Protein AF-X0ZJU5-F1 (afdb_monomer_lite)

Foldseek 3Di:
DPLQQQKWKWKDWANHTQDTHRHSDQADPVDDDDDDDDDDPPIDIDMDMDGPDPDDDDGDDDDDDDDDD

Organism: NCBI:txid412755

pLDDT: mean 79.9, std 12.81, range [37.41, 94.31]

Radius of gyration: 13.55 Å; chains: 1; bounding box: 34×20×40 Å

Structure (mmCIF, N/CA/C/O backbone):
data_AF-X0ZJU5-F1
#
_entry.id   AF-X0ZJU5-F1
#
loop_
_atom_site.group_PDB
_atom_site.id
_atom_site.type_symbol
_atom_site.label_atom_id
_atom_site.label_alt_id
_atom_site.label_comp_id
_atom_site.label_asym_id
_atom_site.label_entity_id
_atom_site.label_seq_id
_atom_site.pdbx_PDB_ins_code
_atom_site.Cartn_x
_atom_site.Cartn_y
_atom_site.Cartn_z
_atom_site.occupancy
_atom_site.B_iso_or_equiv
_atom_site.auth_seq_id
_atom_site.auth_comp_id
_atom_site.auth_asym_id
_atom_site.auth_atom_id
_atom_site.pdbx_PDB_model_num
ATOM 1 N N . SER A 1 1 ? 5.385 -12.398 -24.663 1.00 37.41 1 SER A N 1
ATOM 2 C CA . SER A 1 1 ? 6.648 -12.067 -23.972 1.00 37.41 1 SER A CA 1
ATOM 3 C C . SER A 1 1 ? 6.434 -12.173 -22.478 1.00 37.41 1 SER A C 1
ATOM 5 O O . SER A 1 1 ? 5.342 -11.806 -22.053 1.00 37.41 1 SER A O 1
ATOM 7 N N . PRO A 1 2 ? 7.388 -12.691 -21.685 1.00 43.19 2 PRO A N 1
ATOM 8 C CA . PRO A 1 2 ? 7.220 -12.734 -20.238 1.00 43.19 2 PRO A CA 1
ATOM 9 C C . PRO A 1 2 ? 7.141 -11.287 -19.745 1.00 43.19 2 PRO A C 1
ATOM 11 O O . PRO A 1 2 ? 8.045 -10.495 -20.002 1.00 43.19 2 PRO A O 1
ATOM 14 N N . THR A 1 3 ? 6.026 -10.908 -19.127 1.00 50.03 3 THR A N 1
ATOM 15 C CA . THR A 1 3 ? 5.861 -9.582 -18.531 1.00 50.03 3 THR A CA 1
ATOM 16 C C . THR A 1 3 ? 6.685 -9.553 -17.256 1.00 50.03 3 THR A C 1
ATOM 18 O O . THR A 1 3 ? 6.218 -9.982 -16.202 1.00 50.03 3 THR A O 1
ATOM 21 N N . THR A 1 4 ? 7.940 -9.131 -17.357 1.00 54.56 4 THR A N 1
ATOM 22 C CA . THR A 1 4 ? 8.770 -8.861 -16.185 1.00 54.56 4 THR A CA 1
ATOM 23 C C . THR A 1 4 ? 8.007 -7.886 -15.289 1.00 54.56 4 THR A C 1
ATOM 25 O O . THR A 1 4 ? 7.510 -6.871 -15.771 1.00 54.56 4 THR A O 1
ATOM 28 N N . ALA A 1 5 ? 7.837 -8.212 -14.007 1.00 60.47 5 ALA A N 1
ATOM 29 C CA . ALA A 1 5 ? 7.213 -7.288 -13.069 1.00 60.47 5 ALA A CA 1
ATOM 30 C C . ALA A 1 5 ? 8.035 -5.989 -13.041 1.00 60.47 5 ALA A C 1
ATOM 32 O O . ALA A 1 5 ? 9.234 -6.020 -12.768 1.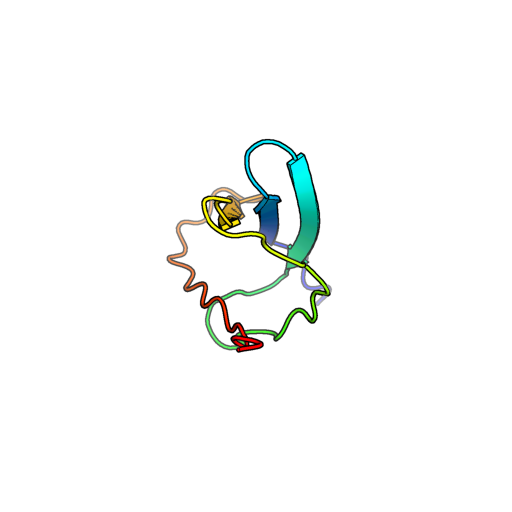00 60.47 5 ALA A O 1
ATOM 33 N N . HIS A 1 6 ? 7.413 -4.859 -13.376 1.00 72.62 6 HIS A N 1
ATOM 34 C CA . HIS A 1 6 ? 8.097 -3.564 -13.456 1.00 72.62 6 HIS A CA 1
ATOM 35 C C . HIS A 1 6 ? 8.074 -2.814 -12.126 1.00 72.62 6 HIS A C 1
ATOM 37 O O . HIS A 1 6 ? 8.794 -1.825 -11.967 1.00 72.62 6 HIS A O 1
ATOM 43 N N . LEU A 1 7 ? 7.262 -3.279 -11.174 1.00 79.62 7 LEU A N 1
ATOM 44 C CA . LEU A 1 7 ? 7.071 -2.645 -9.881 1.00 79.62 7 LEU A CA 1
ATOM 45 C C . LEU A 1 7 ? 6.646 -3.651 -8.801 1.00 79.62 7 LEU A C 1
ATOM 47 O O . LEU A 1 7 ? 6.089 -4.711 -9.092 1.00 79.62 7 LEU A O 1
ATOM 51 N N . SER A 1 8 ? 6.881 -3.284 -7.546 1.00 84.81 8 SER A N 1
ATOM 52 C CA . SER A 1 8 ? 6.325 -3.936 -6.357 1.00 84.81 8 SER A CA 1
ATOM 53 C C . SER A 1 8 ? 5.293 -3.006 -5.720 1.00 84.81 8 SER A C 1
ATOM 55 O O . SER A 1 8 ? 5.518 -1.798 -5.639 1.00 84.81 8 SER A O 1
ATOM 57 N N . VAL A 1 9 ? 4.162 -3.561 -5.290 1.00 87.50 9 VAL A N 1
ATOM 58 C CA . VAL A 1 9 ? 3.186 -2.903 -4.418 1.00 87.50 9 VAL A CA 1
ATOM 59 C C . VAL A 1 9 ? 3.422 -3.380 -3.000 1.00 87.50 9 VAL A C 1
ATOM 61 O O . VAL A 1 9 ? 3.530 -4.582 -2.757 1.00 87.50 9 VAL A O 1
ATOM 64 N N . ARG A 1 10 ? 3.451 -2.437 -2.060 1.00 90.44 10 ARG A N 1
ATOM 65 C CA . ARG A 1 10 ? 3.562 -2.740 -0.637 1.00 90.44 10 ARG A CA 1
ATOM 66 C C . ARG A 1 10 ? 2.477 -2.049 0.154 1.00 90.44 10 ARG A C 1
ATOM 68 O O . ARG A 1 10 ? 2.167 -0.883 -0.097 1.00 90.44 10 ARG A O 1
ATOM 75 N N . VAL A 1 11 ? 1.941 -2.772 1.126 1.0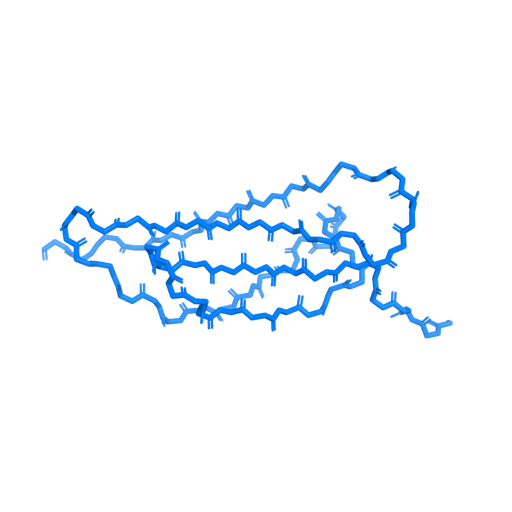0 91.94 11 VAL A N 1
ATOM 76 C CA . VAL A 1 11 ? 0.946 -2.253 2.064 1.00 91.94 11 VAL A CA 1
ATOM 77 C C . VAL A 1 11 ? 1.477 -2.414 3.474 1.00 91.94 11 VAL A C 1
ATOM 79 O O . VAL A 1 11 ? 2.000 -3.471 3.829 1.00 91.94 11 VAL A O 1
ATOM 82 N N . TYR A 1 12 ? 1.352 -1.349 4.254 1.00 93.06 12 TYR A N 1
ATOM 83 C CA . TYR A 1 12 ? 1.799 -1.269 5.632 1.00 93.06 12 TYR A CA 1
ATOM 84 C C . TYR A 1 12 ? 0.618 -0.964 6.543 1.00 93.06 12 TYR A C 1
ATOM 86 O O . TYR A 1 12 ? -0.189 -0.086 6.227 1.00 93.06 12 TYR A O 1
ATOM 94 N N . ARG A 1 13 ? 0.567 -1.640 7.689 1.00 94.31 13 ARG A N 1
ATOM 95 C CA . ARG A 1 13 ? -0.242 -1.239 8.839 1.00 94.31 13 ARG A CA 1
ATOM 96 C C . ARG A 1 13 ? 0.703 -0.647 9.869 1.00 94.31 13 ARG A C 1
ATOM 98 O O . ARG A 1 13 ? 1.589 -1.331 10.374 1.00 94.31 13 ARG A O 1
ATOM 105 N N . ASP A 1 14 ? 0.552 0.643 10.122 1.00 93.62 14 ASP A N 1
ATOM 106 C CA . ASP A 1 14 ? 1.484 1.454 10.899 1.00 93.62 14 ASP A CA 1
A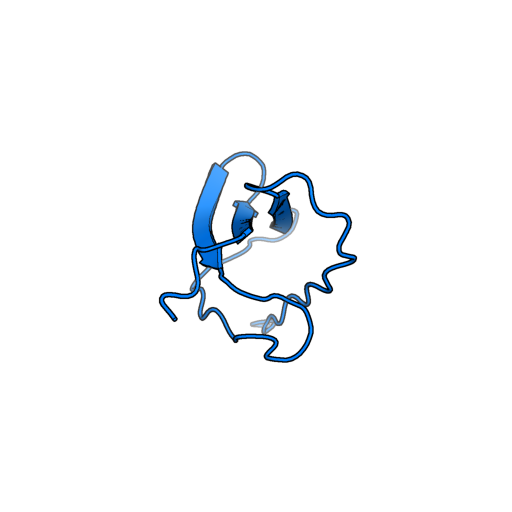TOM 107 C C . ASP A 1 14 ? 2.918 1.377 10.330 1.00 93.62 14 ASP A C 1
ATOM 109 O O . ASP A 1 14 ? 3.216 2.022 9.319 1.00 93.62 14 ASP A O 1
ATOM 113 N N . ALA A 1 15 ? 3.799 0.590 10.956 1.00 91.81 15 ALA A N 1
ATOM 114 C CA . ALA A 1 15 ? 5.176 0.341 10.514 1.00 91.81 15 ALA A CA 1
ATOM 115 C C . ALA A 1 15 ? 5.424 -1.112 10.056 1.00 91.81 15 ALA A C 1
ATOM 117 O O . ALA A 1 15 ? 6.529 -1.441 9.626 1.00 91.81 15 ALA A O 1
ATOM 118 N N . GLU A 1 16 ? 4.414 -1.980 10.139 1.00 91.62 16 GLU A N 1
ATOM 119 C CA . GLU A 1 16 ? 4.500 -3.392 9.771 1.00 91.62 16 GLU A CA 1
ATOM 120 C C . GLU A 1 16 ? 4.129 -3.583 8.296 1.00 91.62 16 GLU A C 1
ATOM 122 O O . GLU A 1 16 ? 3.075 -3.129 7.848 1.00 91.62 16 GLU A O 1
ATOM 127 N N . GLN A 1 17 ? 4.996 -4.249 7.528 1.00 91.31 17 GLN A N 1
ATOM 128 C CA . GLN A 1 17 ? 4.706 -4.599 6.139 1.00 91.31 17 GLN A CA 1
ATOM 129 C C . GLN A 1 17 ? 3.774 -5.812 6.097 1.00 91.31 17 GLN A C 1
ATOM 131 O O . GLN A 1 17 ? 4.160 -6.902 6.507 1.00 91.31 17 GLN A O 1
ATOM 136 N N . MET A 1 18 ? 2.579 -5.624 5.546 1.00 90.38 18 MET A N 1
ATOM 137 C CA . MET A 1 18 ? 1.542 -6.656 5.471 1.00 90.38 18 MET A CA 1
ATOM 138 C C . MET A 1 18 ? 1.548 -7.368 4.119 1.00 90.38 18 MET A C 1
ATOM 140 O O . MET A 1 18 ? 1.321 -8.571 4.044 1.00 90.38 18 MET A O 1
ATOM 144 N N . VAL A 1 19 ? 1.828 -6.627 3.042 1.00 87.69 19 VAL A N 1
ATOM 145 C CA . VAL A 1 19 ? 1.819 -7.150 1.670 1.00 87.69 19 VAL A CA 1
ATOM 146 C C . VAL A 1 19 ? 3.064 -6.711 0.913 1.00 87.69 19 VAL A C 1
ATOM 148 O O . VAL A 1 19 ? 3.476 -5.555 1.007 1.00 87.69 19 VAL A O 1
ATOM 151 N N . ASP A 1 20 ? 3.632 -7.641 0.142 1.00 87.88 20 ASP A N 1
ATOM 152 C CA . ASP A 1 20 ? 4.588 -7.390 -0.942 1.00 87.88 20 ASP A CA 1
ATOM 153 C C . ASP A 1 20 ? 4.107 -8.139 -2.187 1.00 87.88 20 ASP A C 1
ATOM 155 O O . ASP A 1 20 ? 4.064 -9.371 -2.200 1.00 87.88 20 ASP A O 1
ATOM 159 N N . PHE A 1 21 ? 3.698 -7.407 -3.218 1.00 84.12 21 PHE A N 1
ATOM 160 C CA . PHE A 1 21 ? 3.142 -7.985 -4.434 1.00 84.12 21 PHE A CA 1
ATOM 161 C C . PHE A 1 21 ? 3.882 -7.471 -5.665 1.00 84.12 21 PHE A C 1
ATOM 163 O O . PHE A 1 21 ? 3.894 -6.275 -5.954 1.00 84.12 21 PHE A O 1
ATOM 170 N N . LEU A 1 22 ? 4.478 -8.387 -6.427 1.00 83.00 22 LEU A N 1
ATOM 171 C CA . LEU A 1 22 ? 5.123 -8.069 -7.696 1.00 83.00 22 LEU A CA 1
ATOM 172 C C . LEU A 1 22 ? 4.069 -7.930 -8.792 1.00 83.00 22 LEU A C 1
ATOM 174 O O . LEU A 1 22 ? 3.355 -8.879 -9.106 1.00 83.00 22 LEU A O 1
ATOM 178 N N . CYS A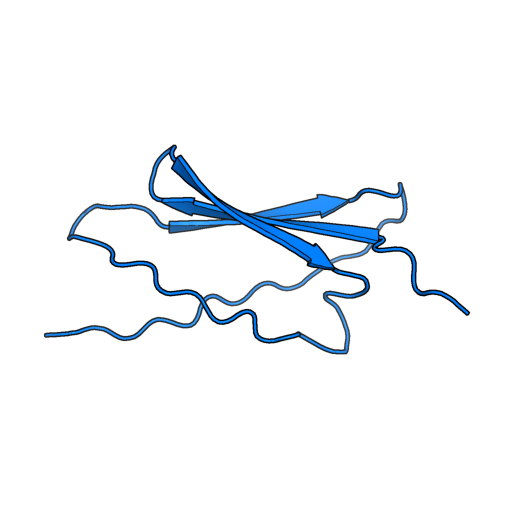 1 23 ? 4.005 -6.753 -9.406 1.00 75.38 23 CYS A N 1
ATOM 179 C CA . CYS A 1 23 ? 3.020 -6.442 -10.428 1.00 75.38 23 CYS A CA 1
ATOM 180 C C . CYS A 1 23 ? 3.704 -6.048 -11.742 1.00 75.38 23 CYS A C 1
ATOM 182 O O . CYS A 1 23 ? 4.707 -5.331 -11.775 1.00 75.38 23 CYS A O 1
ATOM 184 N N . SER A 1 24 ? 3.150 -6.520 -12.858 1.00 70.69 24 SER A N 1
ATOM 185 C CA . SER A 1 24 ? 3.597 -6.132 -14.195 1.00 70.69 24 SER A CA 1
ATOM 186 C C . SER A 1 24 ? 3.012 -4.793 -14.642 1.00 70.69 24 SER A C 1
ATOM 188 O O . SER A 1 24 ? 3.713 -4.055 -15.331 1.00 70.69 24 SER A O 1
ATOM 190 N N . GLN A 1 25 ? 1.775 -4.452 -14.249 1.00 63.03 25 GLN A N 1
ATOM 191 C CA . GLN A 1 25 ? 1.092 -3.215 -14.654 1.00 63.03 25 GLN A CA 1
ATOM 192 C C . GLN A 1 25 ? 0.062 -2.733 -13.609 1.00 63.03 25 GLN A C 1
ATOM 194 O O . GLN A 1 25 ? -0.887 -3.445 -13.296 1.00 63.03 25 GLN A O 1
ATOM 199 N N . LEU A 1 26 ? 0.194 -1.484 -13.138 1.00 64.56 26 LEU A N 1
ATOM 200 C CA . LEU A 1 26 ? -0.800 -0.777 -12.295 1.00 64.56 26 LEU A CA 1
ATOM 201 C C . LEU A 1 26 ? -1.619 0.272 -13.061 1.00 64.56 26 LEU A C 1
ATOM 203 O O . LEU A 1 26 ? -2.277 1.116 -12.461 1.00 64.56 26 LEU A O 1
ATOM 207 N N . THR A 1 27 ? -1.518 0.284 -14.387 1.00 64.12 27 THR A N 1
ATOM 208 C CA . THR A 1 27 ? -2.114 1.334 -15.217 1.00 64.12 27 THR A CA 1
ATOM 209 C C . THR A 1 27 ? -3.464 0.903 -15.774 1.00 64.12 27 THR A C 1
ATOM 211 O O . THR A 1 27 ? -4.491 1.405 -15.341 1.00 64.12 27 THR A O 1
ATOM 214 N N . SER A 1 28 ? -3.480 -0.035 -16.720 1.00 64.50 28 SER A N 1
ATOM 215 C CA . SER A 1 28 ? -4.689 -0.392 -17.473 1.00 64.50 28 SER A CA 1
ATOM 216 C C . SER A 1 28 ? -5.491 -1.534 -16.859 1.00 64.50 28 SER A C 1
ATOM 218 O O . SER A 1 28 ? -6.709 -1.555 -16.987 1.00 64.50 28 SER A O 1
ATOM 220 N N . LEU A 1 29 ? -4.820 -2.496 -16.222 1.00 66.69 29 LEU A N 1
ATOM 221 C CA . LEU A 1 29 ? -5.465 -3.721 -15.742 1.00 66.69 29 LEU A CA 1
ATOM 222 C C . LEU A 1 29 ? -5.981 -3.620 -14.306 1.00 66.69 29 LEU A C 1
ATOM 224 O O . LEU A 1 29 ? -6.780 -4.465 -13.920 1.00 66.69 29 LEU A O 1
ATOM 228 N N . MET A 1 30 ? -5.516 -2.618 -13.543 1.00 73.69 30 MET A N 1
ATOM 229 C CA . MET A 1 30 ? -5.901 -2.340 -12.148 1.00 73.69 30 MET A CA 1
ATOM 230 C C . MET A 1 30 ? -6.211 -3.621 -11.348 1.00 73.69 30 MET A C 1
ATOM 232 O O . MET A 1 30 ? -7.349 -3.815 -10.916 1.00 73.69 30 MET A O 1
ATOM 236 N N . PRO A 1 31 ? -5.240 -4.546 -11.209 1.00 77.25 31 PRO A N 1
ATOM 237 C CA . PRO A 1 31 ? 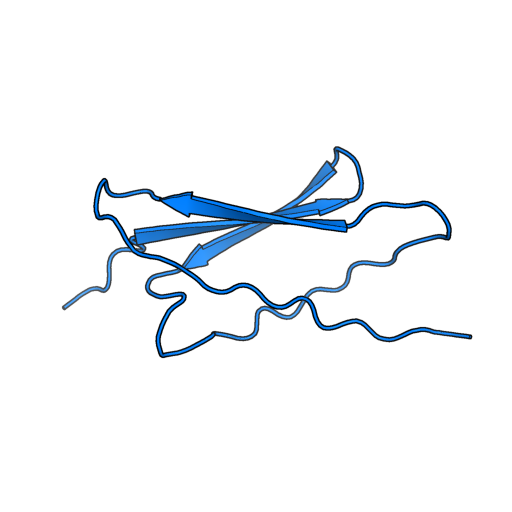-5.513 -5.846 -10.614 1.00 77.25 31 PRO A CA 1
ATOM 238 C C . PRO A 1 31 ? -5.986 -5.681 -9.168 1.00 77.25 31 PRO A C 1
ATOM 240 O O . PRO A 1 31 ? -5.343 -4.994 -8.374 1.00 77.25 31 PRO A O 1
ATOM 243 N N . MET A 1 32 ? -7.097 -6.334 -8.819 1.00 83.00 32 MET A N 1
ATOM 244 C CA . MET A 1 32 ? -7.539 -6.412 -7.430 1.00 83.00 32 MET A CA 1
ATOM 245 C C . MET A 1 32 ? -6.635 -7.374 -6.664 1.00 83.00 32 MET A C 1
ATOM 247 O O . MET A 1 32 ? -6.501 -8.540 -7.033 1.00 83.00 32 MET A O 1
ATOM 251 N N . ILE A 1 33 ? -6.026 -6.873 -5.591 1.00 82.00 33 ILE A N 1
ATOM 252 C CA . ILE A 1 33 ? -5.209 -7.661 -4.670 1.00 82.00 33 ILE A CA 1
ATOM 253 C C . ILE A 1 33 ? -6.061 -7.878 -3.415 1.00 82.00 33 ILE A C 1
ATOM 255 O O . ILE A 1 33 ? -6.204 -6.940 -2.629 1.00 82.00 33 ILE A O 1
ATOM 259 N N . PRO A 1 34 ? -6.677 -9.059 -3.232 1.00 83.00 34 PRO A N 1
ATOM 260 C CA . PRO A 1 34 ? -7.438 -9.335 -2.022 1.00 83.00 34 PRO A CA 1
ATOM 261 C C . PRO A 1 34 ? -6.493 -9.344 -0.817 1.00 83.00 34 PRO A C 1
ATOM 263 O O . PRO A 1 34 ? -5.447 -9.994 -0.844 1.00 83.00 34 PRO A O 1
ATOM 266 N N . MET A 1 35 ? -6.864 -8.613 0.231 1.00 83.69 35 MET A N 1
ATOM 267 C CA . MET A 1 35 ? -6.121 -8.536 1.486 1.00 83.69 35 MET A CA 1
ATOM 268 C C . MET A 1 35 ? -7.090 -8.671 2.651 1.00 83.69 35 MET A C 1
ATOM 270 O O . MET A 1 35 ? -8.130 -8.018 2.664 1.00 83.69 35 MET A O 1
ATOM 274 N N . ASP A 1 36 ? -6.712 -9.481 3.631 1.00 88.06 36 ASP A N 1
ATOM 275 C CA 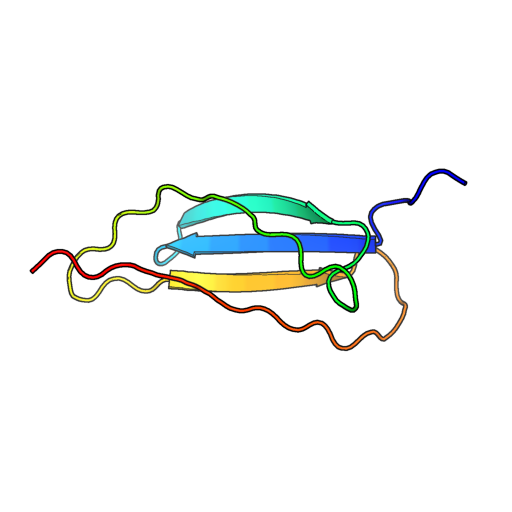. ASP A 1 36 ? -7.362 -9.523 4.936 1.00 88.06 36 ASP A CA 1
ATOM 276 C C . ASP A 1 36 ? -6.502 -8.711 5.908 1.00 88.06 36 ASP A C 1
ATOM 278 O O . ASP A 1 36 ? -5.457 -9.172 6.377 1.00 88.06 36 ASP A O 1
ATOM 282 N N . LEU A 1 37 ? -6.874 -7.443 6.098 1.00 89.12 37 LEU A N 1
ATOM 283 C CA . LEU A 1 37 ? -6.133 -6.502 6.929 1.00 89.12 37 LEU A CA 1
ATOM 284 C C . LEU A 1 37 ? -7.074 -5.814 7.924 1.00 89.12 37 LEU A C 1
ATOM 286 O O . LEU A 1 37 ? -7.620 -4.756 7.607 1.00 89.12 37 LEU A O 1
ATOM 290 N N . PRO A 1 38 ? -7.245 -6.368 9.137 1.00 90.94 38 PRO A N 1
ATOM 291 C CA . PRO A 1 38 ? -8.021 -5.704 10.170 1.00 90.94 38 PRO A CA 1
ATOM 292 C C . PRO A 1 38 ? -7.292 -4.447 10.655 1.00 90.94 38 PRO A C 1
ATOM 294 O O . PRO A 1 38 ? -6.084 -4.476 10.943 1.00 90.94 38 PRO A O 1
ATOM 297 N N . LEU A 1 39 ? -8.052 -3.358 10.767 1.00 90.31 39 LEU A N 1
ATOM 298 C CA . LEU A 1 39 ? -7.615 -2.077 11.308 1.00 90.31 39 LEU A CA 1
ATOM 299 C C . LEU A 1 39 ? -8.458 -1.746 12.539 1.00 90.31 39 LEU A C 1
ATOM 301 O O . LEU A 1 39 ? -9.683 -1.731 12.470 1.00 90.31 39 LEU A O 1
ATOM 305 N N . ALA A 1 40 ? -7.798 -1.482 13.662 1.00 91.00 40 ALA A N 1
ATOM 306 C CA . ALA A 1 40 ? -8.436 -0.878 14.821 1.00 91.00 40 ALA A CA 1
ATOM 307 C C . ALA A 1 40 ? -8.493 0.651 14.673 1.00 91.00 40 ALA A C 1
ATOM 309 O O . ALA A 1 40 ? -7.724 1.246 13.911 1.00 91.00 40 ALA A O 1
ATOM 310 N N . GLU A 1 41 ? -9.375 1.293 15.442 1.00 90.25 41 GLU A N 1
ATOM 311 C CA . GLU A 1 41 ? -9.462 2.753 15.489 1.00 90.25 41 GLU A CA 1
ATOM 312 C C . GLU A 1 41 ? -8.086 3.373 15.785 1.00 90.25 41 GLU A C 1
ATOM 314 O O . GLU A 1 41 ? -7.364 2.951 16.691 1.00 90.25 41 GLU A O 1
ATOM 319 N N . GLY A 1 42 ? -7.710 4.371 14.984 1.00 91.00 42 GLY A N 1
ATOM 320 C CA . GLY A 1 42 ? -6.426 5.061 15.094 1.00 91.00 42 GLY A CA 1
ATOM 321 C C . GLY A 1 42 ? -5.248 4.382 14.385 1.00 91.00 42 GLY A C 1
ATOM 322 O O . GLY A 1 42 ? -4.194 5.010 14.282 1.00 91.00 42 GLY A O 1
ATOM 323 N N . GLN A 1 43 ? -5.399 3.161 13.857 1.00 93.12 43 GLN A N 1
ATOM 324 C CA . GLN A 1 43 ? -4.358 2.530 13.037 1.00 93.12 43 GLN A CA 1
ATOM 325 C C . GLN A 1 43 ? -4.319 3.100 11.621 1.00 93.12 43 GLN A C 1
ATOM 327 O O . GLN A 1 43 ? -5.343 3.464 11.040 1.00 93.12 43 GLN A O 1
ATOM 332 N N . LEU A 1 44 ? -3.120 3.143 11.037 1.00 93.12 44 LEU A N 1
ATOM 333 C CA . LEU A 1 44 ? -2.905 3.720 9.716 1.00 93.12 44 LEU A CA 1
ATOM 334 C C . LEU A 1 44 ? -2.560 2.649 8.680 1.00 93.12 44 LEU A C 1
ATOM 336 O O . LEU A 1 44 ? -1.536 1.979 8.784 1.00 93.12 44 LEU A O 1
ATOM 340 N N . CYS A 1 45 ? -3.363 2.554 7.621 1.00 92.56 45 CYS A N 1
ATOM 341 C CA . CYS A 1 45 ? -3.036 1.759 6.440 1.00 92.56 45 CYS A CA 1
ATOM 342 C C . CYS A 1 45 ? -2.396 2.639 5.356 1.00 92.56 45 CYS A C 1
ATOM 344 O O . CYS A 1 45 ? -2.987 3.623 4.910 1.00 92.56 45 CYS A O 1
ATOM 346 N N . LYS A 1 46 ? -1.189 2.280 4.906 1.00 92.75 46 LYS A N 1
ATOM 347 C CA . LYS A 1 46 ? -0.473 2.949 3.807 1.00 92.75 46 LYS A CA 1
ATOM 348 C C . LYS A 1 46 ? -0.221 1.965 2.679 1.00 92.75 46 LYS A C 1
ATOM 350 O O . LYS A 1 46 ? 0.392 0.928 2.905 1.00 92.75 46 LYS A O 1
ATOM 355 N N . ALA A 1 47 ? -0.602 2.329 1.460 1.00 90.69 47 ALA A N 1
ATOM 356 C CA . ALA A 1 47 ? -0.204 1.611 0.257 1.00 90.69 47 ALA A CA 1
ATOM 357 C C . ALA A 1 47 ? 0.780 2.453 -0.557 1.00 90.69 47 ALA A C 1
ATOM 359 O O . ALA A 1 47 ? 0.610 3.664 -0.707 1.00 90.69 47 ALA A O 1
ATOM 360 N N . GLY A 1 48 ? 1.809 1.805 -1.088 1.00 87.62 48 GLY A N 1
ATOM 361 C CA . GLY A 1 48 ? 2.804 2.427 -1.946 1.00 87.62 48 GLY A CA 1
ATOM 362 C C . GLY A 1 48 ? 3.290 1.467 -3.017 1.00 87.62 48 GLY A C 1
ATOM 363 O O . GLY A 1 48 ? 2.979 0.275 -3.010 1.00 87.62 48 GLY A O 1
ATOM 364 N N . PHE A 1 49 ? 4.076 1.997 -3.944 1.00 85.19 49 PHE A N 1
ATOM 365 C CA . PHE A 1 49 ? 4.729 1.206 -4.973 1.00 85.19 49 PHE A CA 1
ATOM 366 C C . PHE A 1 49 ? 6.208 1.567 -5.060 1.00 85.19 49 PHE A C 1
ATOM 368 O O . PHE A 1 49 ? 6.621 2.685 -4.752 1.00 85.19 49 PHE A O 1
ATOM 375 N N . PHE A 1 50 ? 6.996 0.609 -5.523 1.00 83.25 50 PHE A N 1
ATOM 376 C CA . PHE A 1 50 ? 8.396 0.788 -5.857 1.00 83.25 50 PHE A CA 1
ATOM 377 C C . PHE A 1 50 ? 8.622 0.337 -7.296 1.00 83.25 50 PHE A C 1
ATOM 379 O O . PHE A 1 50 ? 8.289 -0.794 -7.649 1.00 83.25 50 PHE A O 1
ATOM 386 N N . MET A 1 51 ? 9.188 1.209 -8.129 1.00 80.25 51 MET A N 1
ATOM 387 C CA . MET A 1 51 ? 9.542 0.859 -9.504 1.00 80.25 51 MET A CA 1
ATOM 388 C C . MET A 1 51 ? 10.830 0.032 -9.514 1.00 80.25 51 MET A C 1
ATOM 390 O O . MET A 1 51 ? 11.882 0.505 -9.095 1.00 80.25 51 MET A O 1
ATOM 394 N N . LEU A 1 52 ? 10.757 -1.193 -10.032 1.00 78.06 52 LEU A N 1
ATOM 395 C CA . LEU A 1 52 ? 11.915 -2.077 -10.216 1.00 78.06 52 LEU A CA 1
ATOM 396 C C . LEU A 1 52 ? 12.725 -1.700 -11.463 1.00 78.06 52 LEU A C 1
ATOM 398 O O . LEU A 1 52 ? 13.883 -2.085 -11.603 1.00 78.06 52 LEU A O 1
ATOM 402 N N . THR A 1 53 ? 12.113 -0.940 -12.373 1.00 74.88 53 THR A N 1
ATOM 403 C CA . THR A 1 53 ? 12.743 -0.438 -13.597 1.00 74.88 53 THR A CA 1
ATOM 404 C C . THR A 1 53 ? 12.581 1.077 -13.676 1.00 74.88 53 THR A C 1
ATOM 406 O O . THR A 1 53 ? 11.540 1.602 -13.301 1.00 74.88 53 THR A O 1
ATOM 409 N N . GLY A 1 54 ? 13.589 1.797 -14.172 1.00 67.69 54 GLY A N 1
ATOM 410 C CA . GLY A 1 54 ? 13.626 3.270 -14.176 1.00 67.69 54 GLY A CA 1
ATOM 411 C C . GLY A 1 54 ? 12.663 3.970 -15.147 1.00 67.69 54 GLY A C 1
ATOM 412 O O . GLY A 1 54 ? 12.920 5.106 -15.534 1.00 67.69 54 GLY A O 1
ATOM 413 N N . THR A 1 55 ? 11.590 3.311 -15.591 1.00 68.31 55 THR A N 1
ATOM 414 C CA . THR A 1 55 ? 10.609 3.923 -16.494 1.00 68.31 55 THR A CA 1
ATOM 415 C C . THR A 1 55 ? 9.589 4.737 -15.704 1.00 68.31 55 THR A C 1
ATOM 417 O O . THR A 1 55 ? 8.924 4.235 -14.798 1.00 68.31 55 THR A O 1
ATOM 420 N N . ALA A 1 56 ? 9.465 6.020 -16.048 1.00 60.72 56 ALA A N 1
ATOM 421 C CA . ALA A 1 56 ? 8.491 6.915 -15.440 1.00 60.72 56 ALA A CA 1
ATOM 422 C C . ALA A 1 56 ? 7.078 6.516 -15.887 1.00 60.72 56 ALA A C 1
ATOM 424 O O . ALA A 1 56 ? 6.659 6.797 -17.007 1.00 60.72 56 ALA A O 1
ATOM 425 N N . THR A 1 57 ? 6.353 5.843 -15.001 1.00 69.62 57 THR A N 1
ATOM 426 C CA . THR A 1 57 ? 4.925 5.562 -15.152 1.00 69.62 57 THR A CA 1
ATOM 427 C C . THR A 1 57 ? 4.211 6.157 -13.946 1.00 69.62 57 THR A C 1
ATOM 429 O O . THR A 1 57 ? 4.742 6.086 -12.840 1.00 69.62 57 THR A O 1
ATOM 432 N N . THR A 1 58 ? 3.024 6.729 -14.140 1.00 75.62 58 THR A N 1
ATOM 433 C CA . THR A 1 58 ? 2.177 7.223 -13.044 1.00 75.62 58 THR A CA 1
ATOM 434 C C . THR A 1 58 ? 1.153 6.142 -12.693 1.00 75.62 58 THR A C 1
ATOM 436 O O . THR A 1 58 ? 0.163 6.008 -13.414 1.00 75.62 58 THR A O 1
ATOM 439 N N . PRO A 1 59 ? 1.376 5.314 -11.659 1.00 75.19 59 PRO A N 1
ATOM 440 C CA . PRO A 1 59 ? 0.397 4.315 -11.251 1.00 75.19 59 PRO A CA 1
ATOM 441 C C . PRO A 1 59 ? -0.745 4.958 -10.460 1.00 75.19 59 PRO A C 1
ATOM 443 O O . PRO A 1 59 ? -0.576 6.004 -9.833 1.00 75.19 59 PRO A O 1
ATOM 446 N N . SER A 1 60 ? -1.893 4.286 -10.454 1.00 79.69 60 SER A N 1
ATOM 447 C CA . SER A 1 60 ? -3.013 4.599 -9.569 1.00 79.69 60 SER A CA 1
ATOM 448 C C . SER A 1 60 ? -3.207 3.443 -8.590 1.00 79.69 60 SER A C 1
ATOM 450 O O . SER A 1 60 ? -3.145 2.280 -8.989 1.00 79.69 60 SER A O 1
ATOM 452 N N . ILE A 1 61 ? -3.411 3.757 -7.311 1.00 84.38 61 ILE A N 1
ATOM 453 C CA . ILE A 1 61 ? -3.689 2.778 -6.255 1.00 84.38 61 ILE A CA 1
ATOM 454 C C . ILE A 1 61 ? -4.971 3.210 -5.554 1.00 84.38 61 ILE A C 1
ATOM 456 O O . ILE A 1 61 ? -5.106 4.361 -5.141 1.00 84.38 61 ILE A O 1
ATOM 460 N N . THR A 1 62 ? -5.902 2.276 -5.405 1.00 87.06 62 THR A N 1
ATOM 461 C CA . THR A 1 62 ? -7.150 2.471 -4.666 1.00 87.06 62 THR A CA 1
ATOM 462 C C . THR A 1 62 ? -7.225 1.421 -3.569 1.00 87.06 62 THR A C 1
ATOM 464 O O . THR A 1 62 ? -6.981 0.245 -3.831 1.00 87.06 62 THR A O 1
ATOM 467 N N . ILE A 1 63 ? -7.549 1.845 -2.348 1.00 87.56 63 ILE A N 1
ATOM 468 C CA . ILE A 1 63 ? -7.789 0.946 -1.217 1.00 87.56 63 ILE A CA 1
ATOM 469 C C . ILE A 1 63 ? -9.300 0.873 -1.020 1.00 87.56 63 ILE A C 1
ATOM 471 O O . ILE A 1 63 ? -9.922 1.864 -0.643 1.00 87.56 63 ILE A O 1
ATOM 475 N N . GLY A 1 64 ? -9.880 -0.287 -1.316 1.00 89.00 64 GLY A N 1
ATOM 476 C CA . GLY A 1 64 ? -11.233 -0.617 -0.882 1.00 89.00 64 GLY A CA 1
ATOM 477 C C . GLY A 1 64 ? -11.183 -1.166 0.540 1.00 89.00 64 GLY A C 1
ATOM 478 O O . GLY A 1 64 ? -10.297 -1.959 0.852 1.00 89.00 64 GLY A O 1
ATOM 479 N N . TYR A 1 65 ? -12.111 -0.738 1.386 1.00 87.75 65 TYR A N 1
ATOM 480 C CA . TYR A 1 65 ? -12.273 -1.249 2.742 1.00 87.75 65 TYR A CA 1
ATOM 481 C C . TYR A 1 65 ? -13.763 -1.362 3.069 1.00 87.75 65 TYR A C 1
ATOM 483 O O . TYR A 1 65 ? -14.594 -0.691 2.452 1.00 87.75 65 TYR A O 1
ATOM 491 N N . GLU A 1 66 ? -14.085 -2.230 4.020 1.00 88.31 66 GLU A N 1
ATOM 492 C CA . GLU A 1 66 ? -15.417 -2.358 4.599 1.00 88.31 66 GLU A CA 1
ATOM 493 C C . GLU A 1 66 ? -15.346 -1.916 6.061 1.00 88.31 66 GLU A C 1
ATOM 495 O O . GLU A 1 66 ? -14.425 -2.300 6.781 1.00 88.31 66 GLU A O 1
ATOM 500 N N . GLU A 1 67 ? -16.299 -1.089 6.481 1.00 83.00 67 GLU A N 1
ATOM 501 C CA . GLU A 1 67 ? -16.464 -0.707 7.883 1.00 83.00 67 GLU A CA 1
ATOM 502 C C . GLU A 1 67 ? -17.373 -1.734 8.554 1.00 83.00 67 GLU A C 1
ATOM 504 O O . GLU A 1 67 ? -18.548 -1.858 8.200 1.00 83.00 67 GLU A O 1
ATOM 509 N N . THR A 1 68 ? -16.855 -2.461 9.537 1.00 74.56 68 THR A N 1
ATOM 510 C CA . THR A 1 68 ? -17.694 -3.240 10.451 1.00 74.56 68 THR A CA 1
ATOM 511 C C . THR A 1 68 ? -18.091 -2.341 11.617 1.00 74.56 68 THR A C 1
ATOM 513 O O . THR A 1 68 ? -17.245 -2.022 12.453 1.00 74.56 68 THR A O 1
ATOM 516 N N . GLY A 1 69 ? -19.350 -1.892 11.620 1.00 59.28 69 GLY A N 1
ATOM 517 C CA . GLY A 1 69 ? -19.945 -1.072 12.685 1.00 59.28 69 GLY A CA 1
ATOM 518 C C . GLY A 1 69 ? -20.318 -1.842 13.946 1.00 59.28 69 GLY A C 1
ATOM 519 O O . GLY A 1 69 ? -20.475 -3.082 13.870 1.00 59.28 69 GLY A O 1
#

Secondary structure (DSSP, 8-state):
------EEEEEEETTEEEEEEEES-SSSS-----------TT--EEEEEEESS----------------

Sequence (69 aa):
SPTTAHLSVRVYRDAEQMVDFLCSQLTSLMPMIPMDLPLAEGQLCKAGFFMLTGTATTPSITIGYEETG